Protein AF-A0A3L5TUH9-F1 (afdb_monomer_lite)

Sequence (137 aa):
LVVNIFSIPKYTKLEVLDGRSQPITFGSNFRLIEENTSVMDRFLGTEIKVIGYKITVKIERLTNDNIDTYTFKVKNDFGQSVHMISVLSAGTPEPPLNVTVVPVANGARVEWTTNFNGGFKQSFFVEYREQGDKKWE

InterPro domains:
  IPR003961 Fibronectin type III [cd00063] (93-137)
  IPR036116 Fibronectin type III superfamily [SSF49265] (76-136)

Secondary structure (DSSP, 8-state):
-EEEEEESS--SEEEEE-TTSPBPPBTTTEEEEEEEEEEEEEETTEEEEEEEEEEEEEESS--GGG-SEEEEEEE-SS-EEEEEEE-PPP-SPPPPEEEEEEEETTEEEEEEE----TTS----------TT-S---

Foldseek 3Di:
DKDKDKDPAEWPDKFKAWQVRHTDDDDDQKHKDKDWDWDFDADPNDTDTHITMIIMIGRNDDDPVQQTWMWIWTHDPVGIDIDIDGDHAQDAFDDWADWDWDDDPPGIDTDTHGGRQSPDDHDDDDWDDDPPDPDID

Radius of gyration: 22.59 Å; chains: 1; bounding box: 59×25×61 Å

Structure (mmCIF, N/CA/C/O backbone):
data_AF-A0A3L5TUH9-F1
#
_entry.id   AF-A0A3L5TUH9-F1
#
loop_
_atom_site.group_PDB
_atom_site.id
_atom_site.type_symbol
_atom_site.label_atom_id
_atom_site.label_alt_id
_atom_site.label_comp_id
_atom_site.label_asym_id
_atom_site.label_entity_id
_atom_site.label_seq_id
_atom_site.pdbx_PDB_ins_code
_atom_site.Cartn_x
_atom_site.Cartn_y
_atom_site.Cartn_z
_atom_site.occupancy
_atom_site.B_iso_or_equiv
_atom_site.auth_seq_id
_atom_site.auth_comp_id
_atom_site.auth_asym_id
_atom_site.auth_atom_id
_atom_site.pdbx_PDB_model_num
ATOM 1 N N . LEU A 1 1 ? 1.853 9.048 5.021 1.00 80.62 1 LEU A N 1
ATOM 2 C CA . LEU A 1 1 ? 1.127 7.891 4.439 1.00 80.62 1 LEU A CA 1
ATOM 3 C C . LEU A 1 1 ? -0.279 7.837 5.021 1.00 80.62 1 LEU A C 1
ATOM 5 O O . LEU A 1 1 ? -0.425 8.142 6.202 1.00 80.62 1 LEU A O 1
ATOM 9 N N . VAL A 1 2 ? -1.281 7.472 4.218 1.00 87.06 2 VAL A N 1
ATOM 10 C CA . VAL A 1 2 ? -2.677 7.313 4.653 1.00 87.06 2 VAL A CA 1
ATOM 11 C C . VAL A 1 2 ? -3.192 5.966 4.153 1.00 87.06 2 VAL A C 1
ATOM 13 O O . VAL A 1 2 ? -3.149 5.711 2.953 1.00 87.06 2 VAL A O 1
ATOM 16 N N . VAL A 1 3 ? -3.676 5.122 5.061 1.00 86.75 3 VAL A N 1
ATOM 17 C CA . VAL A 1 3 ? -4.319 3.842 4.742 1.00 86.75 3 VAL A CA 1
ATOM 18 C C . VAL A 1 3 ? -5.788 3.939 5.123 1.00 86.75 3 VAL A C 1
ATOM 20 O O . VAL A 1 3 ? -6.098 4.218 6.279 1.00 86.75 3 VAL A O 1
ATOM 23 N N . ASN A 1 4 ? -6.678 3.705 4.158 1.00 87.81 4 ASN A N 1
ATOM 24 C CA . ASN A 1 4 ? -8.123 3.696 4.370 1.00 87.81 4 ASN A CA 1
ATOM 25 C C . ASN A 1 4 ? -8.634 2.254 4.380 1.00 87.81 4 ASN A C 1
ATOM 27 O O . ASN A 1 4 ? -8.376 1.501 3.444 1.00 87.81 4 ASN A O 1
ATOM 31 N N . ILE A 1 5 ? -9.388 1.896 5.411 1.00 85.81 5 ILE A N 1
ATOM 32 C CA . ILE A 1 5 ? -10.018 0.588 5.582 1.00 85.81 5 ILE A CA 1
ATOM 33 C C . ILE A 1 5 ? -11.521 0.815 5.689 1.00 85.81 5 ILE A C 1
ATOM 35 O O . ILE A 1 5 ? -11.967 1.635 6.490 1.00 85.81 5 ILE A O 1
ATOM 39 N N . PHE A 1 6 ? -12.295 0.078 4.900 1.00 83.50 6 PHE A N 1
ATOM 40 C CA . PHE A 1 6 ? -13.753 0.149 4.895 1.00 83.50 6 PHE A CA 1
ATOM 41 C C . PHE A 1 6 ? -14.328 -1.100 5.561 1.00 83.50 6 PHE A C 1
ATOM 43 O O . PHE A 1 6 ? -13.876 -2.210 5.286 1.00 83.50 6 PHE A O 1
ATOM 50 N N . SER A 1 7 ? -15.306 -0.926 6.450 1.00 83.06 7 SER A N 1
ATOM 51 C CA . SER A 1 7 ? -15.916 -2.032 7.192 1.00 83.06 7 SER A CA 1
ATOM 52 C C . SER A 1 7 ? -17.434 -1.883 7.279 1.00 83.06 7 SER A C 1
ATOM 54 O O . SER A 1 7 ? -17.946 -0.806 7.603 1.00 83.06 7 SER A O 1
ATOM 56 N N . ILE A 1 8 ? -18.138 -2.973 6.965 1.00 83.12 8 ILE A N 1
ATOM 57 C CA . ILE A 1 8 ? -19.593 -3.126 7.065 1.00 83.12 8 ILE A CA 1
ATOM 58 C C . ILE A 1 8 ? -19.852 -4.523 7.662 1.00 83.12 8 ILE A C 1
ATOM 60 O O . ILE A 1 8 ? -19.478 -5.508 7.021 1.00 83.12 8 ILE A O 1
ATOM 64 N N . PRO A 1 9 ? -20.452 -4.658 8.865 1.00 85.12 9 PRO A N 1
ATOM 65 C CA . PRO A 1 9 ? -20.780 -3.622 9.867 1.00 85.12 9 PRO A CA 1
ATOM 66 C C . PRO A 1 9 ? -19.531 -2.944 10.467 1.00 85.12 9 PRO A C 1
ATOM 68 O O . PRO A 1 9 ? -18.416 -3.234 10.037 1.00 85.12 9 PRO A O 1
ATOM 71 N N . LYS A 1 10 ? -19.696 -2.057 11.471 1.00 86.38 10 LYS A N 1
ATOM 72 C CA . LYS A 1 10 ? -18.558 -1.432 12.173 1.00 86.38 10 LYS A CA 1
ATOM 73 C C . LYS A 1 10 ? -17.589 -2.505 12.661 1.00 86.38 10 LYS A C 1
ATOM 75 O O . LYS A 1 10 ? -17.993 -3.515 13.234 1.00 86.38 10 LYS A O 1
ATOM 80 N N . TYR A 1 11 ? -16.306 -2.259 12.451 1.00 89.88 11 TYR A N 1
ATOM 81 C CA . TYR A 1 11 ? -15.258 -3.091 13.012 1.00 89.88 11 TYR A CA 1
ATOM 82 C C . TYR A 1 11 ? -15.297 -3.065 14.553 1.00 89.88 11 TYR A C 1
ATOM 84 O O . TYR A 1 11 ? -15.643 -2.053 15.163 1.00 89.88 11 TYR A O 1
ATOM 92 N N . THR A 1 12 ? -14.924 -4.177 15.179 1.00 92.12 12 THR A N 1
ATOM 93 C CA . THR A 1 12 ? -14.868 -4.340 16.639 1.00 92.12 12 THR A CA 1
ATOM 94 C C . THR A 1 12 ? -13.441 -4.330 17.173 1.00 92.12 12 THR A C 1
ATOM 96 O O . THR A 1 12 ? -13.215 -3.949 18.319 1.00 92.12 12 THR A O 1
ATOM 99 N N . LYS A 1 13 ? -12.457 -4.713 16.350 1.00 93.50 13 LYS A N 1
ATOM 100 C CA . LYS A 1 13 ? -11.033 -4.626 16.694 1.00 93.50 13 LYS A CA 1
ATOM 101 C C . LYS A 1 13 ? -10.196 -4.291 15.463 1.00 93.50 13 LYS A C 1
ATOM 103 O O . LYS A 1 13 ? -10.354 -4.918 14.416 1.00 93.50 13 LYS A O 1
ATOM 108 N N . LEU A 1 14 ? -9.281 -3.337 1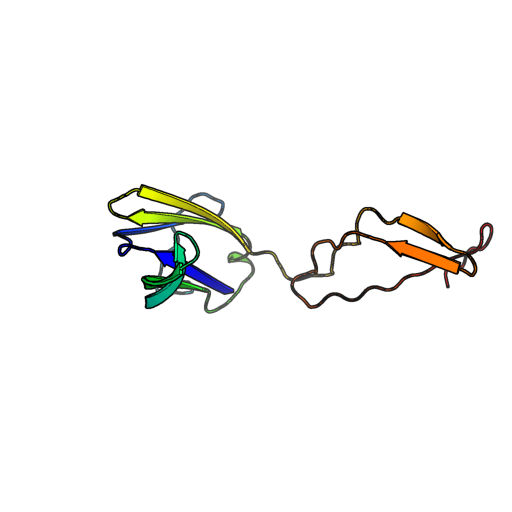5.621 1.00 93.94 14 LEU A N 1
ATOM 109 C CA . LEU A 1 14 ? -8.171 -3.091 14.705 1.00 93.94 14 LEU A CA 1
ATOM 110 C C . LEU A 1 14 ? -6.866 -3.389 15.444 1.00 93.94 14 LEU A C 1
ATOM 112 O O . LEU A 1 14 ? -6.604 -2.824 16.501 1.00 93.94 14 LEU A O 1
ATOM 116 N N . GLU A 1 15 ? -6.049 -4.268 14.877 1.00 95.19 15 GLU A N 1
ATOM 117 C CA . GLU A 1 15 ? -4.680 -4.525 15.315 1.00 95.19 15 GLU A CA 1
ATOM 118 C C . GLU A 1 15 ? -3.749 -4.234 14.142 1.00 95.19 15 GLU A C 1
ATOM 120 O O . GLU A 1 15 ? -3.940 -4.763 13.048 1.00 95.19 15 GLU A O 1
ATOM 125 N N . VAL A 1 16 ? -2.764 -3.366 14.362 1.00 95.69 16 VAL A N 1
ATOM 126 C CA . VAL A 1 16 ? -1.745 -3.045 13.363 1.00 95.69 16 VAL A CA 1
ATOM 127 C C . VAL A 1 16 ? -0.401 -3.463 13.931 1.00 95.69 16 VAL A C 1
ATOM 129 O O . VAL A 1 16 ? -0.028 -3.034 15.023 1.00 95.69 16 VAL A O 1
ATOM 132 N N . LEU A 1 17 ? 0.283 -4.338 13.204 1.00 96.50 17 LEU A N 1
ATOM 133 C CA . LEU A 1 17 ? 1.581 -4.882 13.576 1.00 96.50 17 LEU A CA 1
ATOM 134 C C . LEU A 1 17 ? 2.651 -4.360 12.619 1.00 96.50 17 LEU A C 1
ATOM 136 O O . LEU A 1 17 ? 2.376 -4.211 11.427 1.00 96.50 17 LEU A O 1
ATOM 140 N N . ASP A 1 18 ? 3.846 -4.106 13.133 1.00 95.19 18 ASP A N 1
ATOM 141 C CA . ASP A 1 18 ? 5.038 -3.849 12.324 1.00 95.19 18 ASP A CA 1
ATOM 142 C C . ASP A 1 18 ? 5.576 -5.145 11.675 1.00 95.19 18 ASP A C 1
ATOM 144 O O . ASP A 1 18 ? 5.032 -6.240 11.878 1.00 95.19 18 ASP A O 1
ATOM 148 N N . GLY A 1 19 ? 6.658 -5.050 10.899 1.00 94.00 19 GLY A N 1
ATOM 149 C CA . GLY A 1 19 ? 7.266 -6.199 10.220 1.00 94.00 19 GLY A CA 1
ATOM 150 C C . GLY A 1 19 ? 7.889 -7.218 11.176 1.00 94.00 19 GLY A C 1
ATOM 151 O O . GLY A 1 19 ? 8.185 -8.345 10.782 1.00 94.00 19 GLY A O 1
ATOM 152 N N . ARG A 1 20 ? 8.042 -6.862 12.457 1.00 94.94 20 ARG A N 1
ATOM 153 C CA . ARG A 1 20 ? 8.479 -7.748 13.547 1.00 94.94 20 ARG A CA 1
ATOM 154 C C . ARG A 1 20 ? 7.296 -8.341 14.312 1.00 94.94 20 ARG A C 1
ATOM 156 O O . ARG A 1 20 ? 7.491 -8.962 15.356 1.00 94.94 20 ARG A O 1
ATOM 163 N N . SER A 1 21 ? 6.079 -8.182 13.788 1.00 94.94 21 SER A N 1
ATOM 164 C CA . SER A 1 21 ? 4.827 -8.614 14.413 1.00 94.94 21 SER A CA 1
ATOM 165 C C . SER A 1 21 ? 4.550 -7.962 15.775 1.00 94.94 21 SER A C 1
ATOM 167 O O . SER A 1 21 ? 3.798 -8.520 16.575 1.00 94.94 21 SER A O 1
ATOM 169 N N . GLN A 1 22 ? 5.126 -6.789 16.052 1.00 95.31 22 GLN A N 1
ATOM 170 C CA . GLN A 1 22 ? 4.864 -6.029 17.273 1.00 95.31 22 GLN A CA 1
ATOM 171 C C . GLN A 1 22 ? 3.726 -5.024 17.053 1.00 95.31 22 GLN A C 1
ATOM 173 O O . GLN A 1 22 ? 3.686 -4.371 16.008 1.00 95.31 22 GLN A O 1
ATOM 178 N N . PRO A 1 23 ? 2.790 -4.866 18.008 1.00 95.19 23 PRO A N 1
ATOM 179 C CA . PRO A 1 23 ? 1.734 -3.864 17.903 1.00 95.19 23 PRO A CA 1
ATOM 180 C C . PRO A 1 23 ? 2.289 -2.441 17.836 1.00 95.19 23 PRO A C 1
ATOM 182 O O . PRO A 1 23 ? 3.118 -2.057 18.661 1.00 95.19 23 PRO A O 1
ATOM 185 N N . ILE A 1 24 ? 1.782 -1.632 16.904 1.00 93.38 24 ILE A N 1
ATOM 186 C CA . ILE A 1 24 ? 2.083 -0.197 16.893 1.00 93.38 24 ILE A CA 1
ATOM 187 C C . ILE A 1 24 ? 1.272 0.539 17.965 1.00 93.38 24 ILE A C 1
ATOM 189 O O . ILE A 1 24 ? 0.123 0.199 18.259 1.00 93.38 24 ILE A O 1
ATOM 193 N N . THR A 1 25 ? 1.847 1.614 18.497 1.00 91.00 25 THR A N 1
ATOM 194 C CA . THR A 1 25 ? 1.164 2.505 19.440 1.00 91.00 25 THR A CA 1
ATOM 195 C C . THR A 1 25 ? 0.554 3.691 18.700 1.00 91.00 25 THR A C 1
ATOM 197 O O . THR A 1 25 ? 1.262 4.476 18.066 1.00 91.00 25 THR A O 1
ATOM 200 N N . PHE A 1 26 ? -0.764 3.857 18.815 1.00 90.31 26 PHE A N 1
ATOM 201 C CA . PHE A 1 26 ? -1.465 5.044 18.324 1.00 90.31 26 PHE A CA 1
ATOM 202 C C . PHE A 1 26 ? -1.336 6.208 19.318 1.00 90.31 26 PHE A C 1
ATOM 204 O O . PHE A 1 26 ? -1.375 6.002 20.528 1.00 90.31 26 PHE A O 1
ATOM 211 N N . GLY A 1 27 ? -1.213 7.436 18.811 1.00 82.19 27 GLY A N 1
ATOM 212 C CA . GLY A 1 27 ? -1.211 8.670 19.610 1.00 82.19 27 GLY A CA 1
ATOM 213 C C . GLY A 1 27 ? 0.057 9.518 19.497 1.00 82.19 27 GLY A C 1
ATOM 214 O O . GLY A 1 27 ? 0.003 10.710 19.776 1.00 82.19 27 GLY A O 1
ATOM 215 N N . SER A 1 28 ? 1.176 8.945 19.047 1.00 81.88 28 SER A N 1
ATOM 216 C CA . SER A 1 28 ? 2.400 9.697 18.746 1.00 81.88 28 SER A CA 1
ATOM 217 C C . SER A 1 28 ? 2.466 10.043 17.254 1.00 81.88 28 SER A C 1
ATOM 219 O O . SER A 1 28 ? 1.883 11.026 16.809 1.00 81.88 28 SER A O 1
ATOM 221 N N . ASN A 1 29 ? 3.145 9.215 16.463 1.00 91.31 29 ASN A N 1
ATOM 222 C CA . ASN A 1 29 ? 3.292 9.393 15.022 1.00 91.31 29 ASN A CA 1
ATOM 223 C C . ASN A 1 29 ? 2.151 8.741 14.226 1.00 91.31 29 ASN A C 1
ATOM 225 O O . ASN A 1 29 ? 1.786 9.206 13.146 1.00 91.31 29 ASN A O 1
ATOM 229 N N . PHE A 1 30 ? 1.584 7.661 14.767 1.00 93.50 30 PHE A N 1
ATOM 230 C CA . PHE A 1 30 ? 0.444 6.970 14.182 1.00 93.50 30 PHE A CA 1
ATOM 231 C C . PHE A 1 30 ? -0.853 7.545 14.736 1.00 93.50 30 PHE A C 1
ATOM 233 O O . PHE A 1 30 ? -1.098 7.521 15.945 1.00 93.50 30 PHE A O 1
ATOM 240 N N . ARG A 1 31 ? -1.709 8.025 13.840 1.00 94.94 31 ARG A N 1
ATOM 241 C CA . ARG A 1 31 ? -3.034 8.540 14.164 1.00 94.94 31 ARG A CA 1
ATOM 242 C C . ARG A 1 31 ? -4.105 7.644 13.563 1.00 94.94 31 ARG A C 1
ATOM 244 O O . ARG A 1 31 ? -4.039 7.293 12.387 1.00 94.94 31 ARG A O 1
ATOM 251 N N . LEU A 1 32 ? -5.098 7.317 14.380 1.00 93.69 32 LEU A N 1
ATOM 252 C CA . LEU A 1 32 ? -6.306 6.618 13.970 1.00 93.69 32 LEU A CA 1
ATOM 253 C C . LEU A 1 32 ? -7.445 7.632 13.845 1.00 93.69 32 LEU A C 1
ATOM 255 O O . LEU A 1 32 ? -7.647 8.447 14.745 1.00 93.69 32 LEU A O 1
ATOM 259 N N . ILE A 1 33 ? -8.167 7.599 12.731 1.00 93.12 33 ILE A N 1
ATOM 260 C CA . ILE A 1 33 ? -9.346 8.435 12.498 1.00 93.12 33 ILE A CA 1
ATOM 261 C C . ILE A 1 33 ? -10.483 7.517 12.065 1.00 93.12 33 ILE A C 1
ATOM 263 O O . ILE A 1 33 ? -10.322 6.736 11.130 1.00 93.12 33 ILE A O 1
ATOM 267 N N . GLU A 1 34 ? -11.624 7.621 12.734 1.00 92.75 34 GLU A N 1
ATOM 268 C CA . GLU A 1 34 ? -12.838 6.889 12.389 1.00 92.75 34 GLU A CA 1
ATOM 269 C C . GLU A 1 34 ? -13.908 7.850 11.898 1.00 92.75 34 GLU A C 1
ATOM 271 O O . GLU A 1 34 ? -14.175 8.872 12.531 1.00 92.75 34 GLU A O 1
ATOM 276 N N . GLU A 1 35 ? -14.560 7.492 10.801 1.00 93.12 35 GLU A N 1
ATOM 277 C CA . GLU A 1 35 ? -15.677 8.254 10.263 1.00 93.12 35 GLU A CA 1
ATOM 278 C C . GLU A 1 35 ? -16.743 7.323 9.683 1.00 93.12 35 GLU A C 1
ATOM 280 O O . GLU A 1 35 ? -16.454 6.229 9.186 1.00 93.12 35 GLU A O 1
ATOM 285 N N . ASN A 1 36 ? -17.999 7.763 9.738 1.00 92.75 36 ASN A N 1
ATOM 286 C CA . ASN A 1 36 ? -19.052 7.111 8.974 1.00 92.75 36 ASN A CA 1
ATOM 287 C C . ASN A 1 36 ? -18.786 7.360 7.490 1.00 92.75 36 ASN A C 1
ATOM 289 O O . ASN A 1 36 ? -18.390 8.452 7.083 1.00 92.75 36 ASN A O 1
ATOM 293 N N . THR A 1 37 ? -19.029 6.353 6.669 1.00 91.44 37 THR A N 1
ATOM 294 C CA . THR A 1 37 ? -18.857 6.456 5.226 1.00 91.44 37 THR A CA 1
ATOM 295 C C . THR A 1 37 ? -19.994 5.746 4.515 1.00 91.44 37 THR A C 1
ATOM 297 O O . THR A 1 37 ? -20.830 5.081 5.126 1.00 91.44 37 THR A O 1
ATOM 300 N N . SER A 1 38 ? -20.030 5.885 3.200 1.00 88.50 38 SER A N 1
ATOM 301 C CA . SER A 1 38 ? -20.901 5.084 2.361 1.00 88.50 38 SER A CA 1
ATOM 302 C C . SER A 1 38 ? -20.123 4.597 1.160 1.00 88.50 38 SER A C 1
ATOM 304 O O . SER A 1 38 ? -19.496 5.409 0.477 1.00 88.50 38 SER A O 1
ATOM 306 N N . VAL A 1 39 ? -20.192 3.301 0.899 1.00 83.69 39 VAL A N 1
ATOM 307 C CA . VAL A 1 39 ? -19.568 2.674 -0.262 1.00 83.69 39 VAL A CA 1
ATOM 308 C C . VAL A 1 39 ? -20.675 2.348 -1.257 1.00 83.69 39 VAL A C 1
ATOM 310 O O . VAL A 1 39 ? -21.724 1.831 -0.870 1.00 83.69 39 VAL A O 1
ATOM 313 N N . MET A 1 40 ? -20.467 2.705 -2.523 1.00 86.81 40 MET A N 1
ATOM 314 C CA . MET A 1 40 ? -21.327 2.218 -3.599 1.00 86.81 40 MET A CA 1
ATOM 315 C C . MET A 1 40 ? -20.904 0.795 -3.932 1.00 86.81 40 MET A C 1
ATOM 317 O O . MET A 1 40 ? -19.728 0.550 -4.195 1.00 86.81 40 MET A O 1
ATOM 321 N N . ASP A 1 41 ? -21.861 -0.118 -3.916 1.00 83.44 41 ASP A N 1
ATOM 322 C CA . ASP A 1 41 ? -21.670 -1.509 -4.298 1.00 83.44 41 ASP A CA 1
ATOM 323 C C . ASP A 1 41 ? -22.674 -1.879 -5.393 1.00 83.44 41 ASP A C 1
ATOM 325 O O . ASP A 1 41 ? -23.671 -1.184 -5.606 1.00 83.44 41 ASP A O 1
ATOM 329 N N . ARG A 1 42 ? -22.416 -2.965 -6.114 1.00 90.06 42 ARG A N 1
ATOM 330 C CA . ARG A 1 42 ? -23.309 -3.476 -7.148 1.00 90.06 42 ARG A CA 1
ATOM 331 C C . ARG A 1 42 ? -23.794 -4.860 -6.756 1.00 90.06 42 ARG A C 1
ATOM 333 O O . ARG A 1 42 ? -23.054 -5.835 -6.840 1.00 90.06 42 ARG A O 1
ATOM 340 N N . PHE A 1 43 ? -25.077 -4.959 -6.432 1.00 84.19 43 PHE A N 1
ATOM 341 C CA . PHE A 1 43 ? -25.726 -6.227 -6.134 1.00 84.19 43 PHE A CA 1
ATOM 342 C C . PHE A 1 43 ? -26.746 -6.555 -7.222 1.00 84.19 43 PHE A C 1
ATOM 344 O O . PHE A 1 43 ? -27.656 -5.772 -7.488 1.00 84.19 43 PHE A O 1
ATOM 351 N N . LEU A 1 44 ? -26.568 -7.700 -7.889 1.00 89.00 44 LEU A N 1
ATOM 352 C CA . LEU A 1 44 ? -27.437 -8.160 -8.984 1.00 89.00 44 LEU A CA 1
ATOM 353 C C . LEU A 1 44 ? -27.678 -7.090 -10.071 1.00 89.00 44 LEU A C 1
ATOM 355 O O . LEU A 1 44 ? -28.785 -6.920 -10.571 1.00 89.00 44 LEU A O 1
ATOM 359 N N . GLY A 1 45 ? -26.632 -6.335 -10.419 1.00 90.69 45 GLY A N 1
ATOM 360 C CA . GLY A 1 45 ? -26.697 -5.291 -11.449 1.00 90.69 45 GLY A CA 1
ATOM 361 C C . GLY A 1 45 ? -27.327 -3.970 -10.997 1.00 90.69 45 GLY A C 1
ATOM 362 O O . GLY A 1 45 ? -27.316 -3.015 -11.765 1.00 90.69 45 GLY A O 1
ATOM 363 N N . THR A 1 46 ? -27.811 -3.886 -9.757 1.00 92.69 46 THR A N 1
ATOM 364 C CA . THR A 1 46 ? -28.315 -2.645 -9.162 1.00 92.69 46 THR A CA 1
ATOM 365 C C . THR A 1 46 ? -27.232 -2.012 -8.300 1.00 92.69 46 THR A C 1
ATOM 367 O O . THR A 1 46 ? -26.592 -2.691 -7.496 1.00 92.69 46 THR A O 1
ATOM 370 N N . GLU A 1 47 ? -27.023 -0.709 -8.462 1.00 94.06 47 GLU A N 1
ATOM 371 C CA . GLU A 1 47 ? -26.128 0.052 -7.593 1.00 94.06 47 GLU A CA 1
ATOM 372 C C . GLU A 1 47 ? -26.832 0.354 -6.273 1.00 94.06 47 GLU A C 1
ATOM 374 O O . GLU A 1 47 ? -27.913 0.944 -6.237 1.00 94.06 47 GLU A O 1
ATOM 379 N N . ILE A 1 48 ? -26.216 -0.079 -5.180 1.00 91.12 48 ILE A N 1
ATOM 380 C CA . ILE A 1 48 ? -26.701 0.123 -3.824 1.00 91.12 48 ILE A CA 1
ATOM 381 C C . ILE A 1 48 ? -25.685 0.949 -3.046 1.00 91.12 48 ILE A C 1
ATOM 383 O O . ILE A 1 48 ? -24.476 0.730 -3.110 1.00 91.12 48 ILE A O 1
ATOM 387 N N . LYS A 1 49 ? -26.185 1.916 -2.280 1.00 89.75 49 LYS A N 1
ATOM 388 C CA . LYS A 1 49 ? -25.365 2.701 -1.362 1.00 89.75 49 LYS A CA 1
ATOM 389 C C . LYS A 1 49 ? -25.391 2.036 0.004 1.00 89.75 49 LYS A C 1
ATOM 391 O O . LYS A 1 49 ? -26.414 2.073 0.685 1.00 89.75 49 LYS A O 1
ATOM 396 N N . VAL A 1 50 ? -24.268 1.464 0.420 1.00 88.12 50 VAL A N 1
ATOM 397 C CA . VAL A 1 50 ? -24.154 0.800 1.719 1.00 88.12 50 VAL A CA 1
ATOM 398 C C . VAL A 1 50 ? -23.487 1.742 2.710 1.00 88.12 50 VAL A C 1
ATOM 400 O O . VAL A 1 50 ? -22.399 2.259 2.456 1.00 88.12 50 VAL A O 1
ATOM 403 N N . ILE A 1 51 ? -24.147 1.991 3.841 1.00 88.56 51 ILE A N 1
ATOM 404 C CA . ILE A 1 51 ? -23.563 2.758 4.945 1.00 88.56 51 ILE A CA 1
ATOM 405 C C . ILE A 1 51 ? -22.562 1.857 5.664 1.00 88.56 51 ILE A C 1
ATOM 407 O O . ILE A 1 51 ? -22.869 0.717 6.005 1.00 88.56 51 ILE A O 1
ATOM 411 N N . GLY A 1 52 ? -21.369 2.380 5.904 1.00 89.06 52 GLY A N 1
ATOM 412 C CA . GLY A 1 52 ? -20.303 1.668 6.585 1.00 89.06 52 GLY A CA 1
ATOM 413 C C . GLY A 1 52 ? -19.432 2.609 7.392 1.00 89.06 52 GLY A C 1
ATOM 414 O O . GLY A 1 52 ? -19.785 3.758 7.666 1.00 89.06 52 GLY A O 1
ATOM 415 N N . TYR A 1 53 ? -18.255 2.114 7.741 1.00 90.12 53 TYR A N 1
ATOM 416 C CA . TYR A 1 53 ? -17.276 2.850 8.521 1.00 90.12 53 TYR A CA 1
ATOM 417 C C . TYR A 1 53 ? -15.958 2.876 7.775 1.00 90.12 53 TYR A C 1
ATOM 419 O O . TYR A 1 53 ? -15.520 1.858 7.236 1.00 90.12 53 TYR A O 1
ATOM 427 N N . LYS A 1 54 ? -15.333 4.047 7.753 1.00 91.19 54 LYS A N 1
ATOM 428 C CA . LYS A 1 54 ? -13.985 4.230 7.247 1.00 91.19 54 LYS A CA 1
ATOM 429 C C . LYS A 1 54 ? -13.054 4.452 8.423 1.00 91.19 54 LYS A C 1
ATOM 431 O O . LYS A 1 54 ? -13.282 5.309 9.274 1.00 91.19 54 LYS A O 1
ATOM 436 N N . ILE A 1 55 ? -11.992 3.669 8.438 1.00 92.19 55 ILE A N 1
ATOM 437 C CA . ILE A 1 55 ? -10.898 3.784 9.382 1.00 92.19 55 ILE A CA 1
ATOM 438 C C . ILE A 1 55 ? -9.700 4.272 8.593 1.00 92.19 55 ILE A C 1
ATOM 440 O O . ILE A 1 55 ? -9.311 3.664 7.597 1.00 92.19 55 ILE A O 1
ATOM 444 N N . THR A 1 56 ? -9.120 5.373 9.035 1.00 93.50 56 THR A N 1
ATOM 445 C CA . THR A 1 56 ? -7.938 5.952 8.421 1.00 93.50 56 THR A CA 1
ATOM 446 C C . THR A 1 56 ? -6.777 5.840 9.395 1.00 93.50 56 THR A C 1
ATOM 448 O O . THR A 1 56 ? -6.807 6.439 10.470 1.00 93.50 56 THR A O 1
ATOM 451 N N . VAL A 1 57 ? -5.745 5.088 9.014 1.00 94.50 57 VAL A N 1
ATOM 452 C CA . VAL A 1 57 ? -4.464 5.066 9.727 1.00 94.50 57 VAL A CA 1
ATOM 453 C C . VAL A 1 57 ? -3.505 6.001 9.009 1.00 94.50 57 VAL A C 1
ATOM 455 O O . VAL A 1 57 ? -3.190 5.816 7.831 1.00 94.50 57 VAL A O 1
ATOM 458 N N . LYS A 1 58 ? -3.059 7.034 9.720 1.00 94.62 58 LYS A N 1
ATOM 459 C CA . LYS A 1 58 ? -2.160 8.062 9.203 1.00 94.62 58 LYS A CA 1
ATOM 460 C C . LYS A 1 58 ? -0.833 8.021 9.944 1.00 94.62 58 LYS A C 1
ATOM 462 O O . LYS A 1 58 ? -0.805 8.009 11.170 1.00 94.62 58 LYS A O 1
ATOM 467 N N . ILE A 1 59 ? 0.254 8.062 9.183 1.00 93.56 59 ILE A N 1
ATOM 468 C CA . ILE A 1 59 ? 1.591 8.366 9.701 1.00 93.56 59 ILE A CA 1
ATOM 469 C C . ILE A 1 59 ? 1.794 9.871 9.517 1.00 93.56 59 ILE A C 1
ATOM 471 O O . ILE A 1 59 ? 1.836 10.336 8.372 1.00 93.56 59 ILE A O 1
ATOM 475 N N . GLU A 1 60 ? 1.845 10.622 10.618 1.00 91.81 60 GLU A N 1
ATOM 4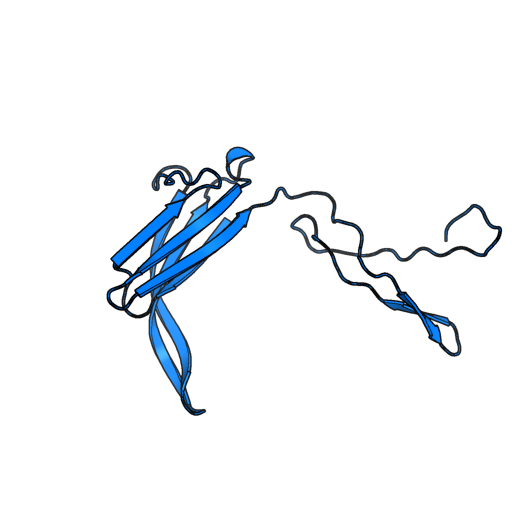76 C CA . GLU A 1 60 ? 1.922 12.091 10.610 1.00 91.81 60 GLU A CA 1
ATOM 477 C C . GLU A 1 60 ? 3.290 12.589 10.122 1.00 91.81 60 GLU A C 1
ATOM 479 O O . GLU A 1 60 ? 3.362 13.535 9.338 1.00 91.81 60 GLU A O 1
ATOM 484 N N . ARG A 1 61 ? 4.378 11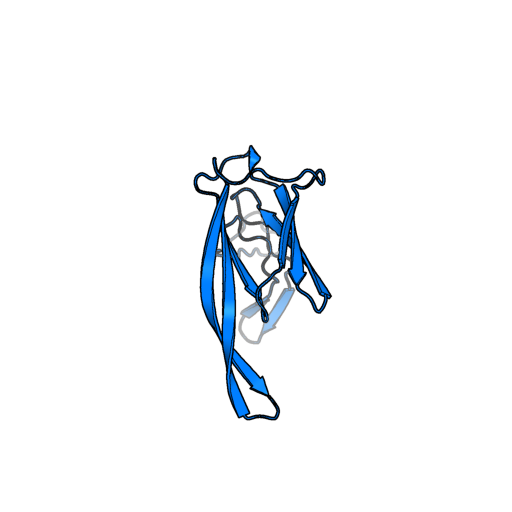.927 10.529 1.00 90.62 61 ARG A N 1
ATOM 485 C CA . ARG A 1 61 ? 5.755 12.232 10.121 1.00 90.62 61 ARG A CA 1
ATOM 486 C C . ARG A 1 61 ? 6.423 10.958 9.628 1.00 90.62 61 ARG A C 1
ATOM 488 O O . ARG A 1 61 ? 6.681 10.053 10.410 1.00 90.62 61 ARG A O 1
ATOM 495 N N . LEU A 1 62 ? 6.697 10.888 8.330 1.00 88.31 62 LEU A N 1
ATOM 496 C CA . LEU A 1 62 ? 7.373 9.734 7.744 1.00 88.31 62 LEU A CA 1
ATOM 497 C C . LEU A 1 62 ? 8.881 9.814 8.024 1.00 88.31 62 LEU A C 1
ATOM 499 O O . LEU A 1 62 ? 9.525 10.782 7.619 1.00 88.31 62 LEU A O 1
ATOM 503 N N . THR A 1 63 ? 9.431 8.810 8.705 1.00 89.88 63 THR A N 1
ATOM 504 C CA . THR A 1 63 ? 10.876 8.642 8.942 1.00 89.88 63 THR A CA 1
ATOM 505 C C . THR A 1 63 ? 11.350 7.272 8.451 1.00 89.88 63 THR A C 1
ATOM 507 O O . THR A 1 63 ? 10.536 6.420 8.094 1.00 89.88 63 THR A O 1
ATOM 510 N N . ASN A 1 64 ? 12.667 7.039 8.452 1.00 88.62 64 ASN A N 1
ATOM 511 C CA . ASN A 1 64 ? 13.234 5.739 8.075 1.00 88.62 64 ASN A CA 1
ATOM 512 C C . ASN A 1 64 ? 12.753 4.595 8.981 1.00 88.62 64 ASN A C 1
ATOM 514 O O . ASN A 1 64 ? 12.591 3.479 8.503 1.00 88.62 64 ASN A O 1
ATOM 518 N N . ASP A 1 65 ? 12.432 4.878 10.246 1.00 89.44 65 ASP A N 1
ATOM 519 C CA . ASP A 1 65 ? 11.864 3.892 11.179 1.00 89.44 65 ASP A CA 1
ATOM 520 C C . ASP A 1 65 ? 10.441 3.455 10.792 1.00 89.44 65 ASP A C 1
ATOM 522 O O . ASP A 1 65 ? 9.881 2.536 11.384 1.00 89.44 65 ASP A O 1
ATOM 526 N N . ASN A 1 66 ? 9.811 4.142 9.833 1.00 91.81 66 ASN A N 1
ATOM 527 C CA . ASN A 1 66 ? 8.496 3.781 9.309 1.00 91.81 66 ASN A CA 1
ATOM 528 C C . ASN A 1 66 ? 8.568 3.007 7.988 1.00 91.81 66 ASN A C 1
ATOM 530 O O . ASN A 1 66 ? 7.523 2.693 7.421 1.00 91.81 66 ASN A O 1
ATOM 534 N N . ILE A 1 67 ? 9.773 2.739 7.476 1.00 92.25 67 ILE A N 1
ATOM 535 C CA . ILE A 1 67 ? 9.979 1.878 6.312 1.00 92.25 67 ILE A CA 1
ATOM 536 C C . ILE A 1 67 ? 9.865 0.439 6.799 1.00 92.25 67 ILE A C 1
ATOM 538 O O . ILE A 1 67 ? 10.807 -0.120 7.358 1.00 92.25 67 ILE A O 1
ATOM 542 N N . ASP A 1 68 ? 8.681 -0.133 6.629 1.00 94.50 68 ASP A N 1
ATOM 543 C CA . ASP A 1 68 ? 8.372 -1.475 7.099 1.00 94.50 68 ASP A CA 1
ATOM 544 C C . ASP A 1 68 ? 7.162 -2.062 6.357 1.00 94.50 68 ASP A C 1
ATOM 546 O O . ASP A 1 68 ? 6.446 -1.362 5.636 1.00 94.50 6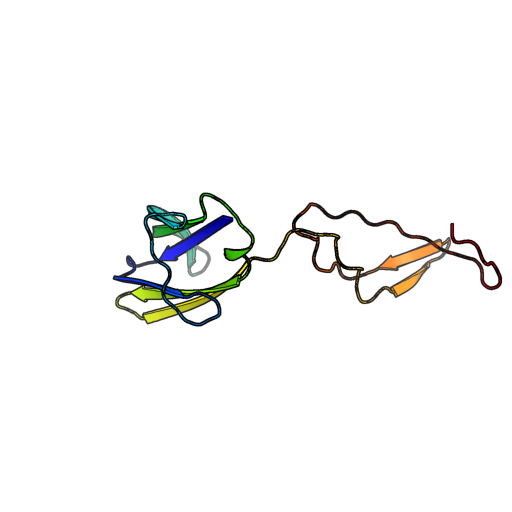8 ASP A O 1
ATOM 550 N N . THR A 1 69 ? 6.909 -3.356 6.545 1.00 95.56 69 THR A N 1
ATOM 551 C CA . THR A 1 69 ? 5.669 -4.012 6.127 1.00 95.56 69 THR A CA 1
ATOM 552 C C . THR A 1 69 ? 4.715 -4.131 7.303 1.00 95.56 69 THR A C 1
ATOM 554 O O . THR A 1 69 ? 4.930 -4.910 8.226 1.00 95.56 69 THR A O 1
ATOM 557 N N . TYR A 1 70 ? 3.621 -3.380 7.242 1.00 96.06 70 TYR A N 1
ATOM 558 C CA . TYR A 1 70 ? 2.602 -3.360 8.280 1.00 96.06 70 TYR A CA 1
ATOM 559 C C . TYR A 1 70 ? 1.505 -4.376 7.996 1.00 96.06 70 TYR A C 1
ATOM 561 O O . TYR A 1 70 ? 0.962 -4.423 6.891 1.00 96.06 70 TYR A O 1
ATOM 569 N N . THR A 1 71 ? 1.127 -5.140 9.018 1.00 97.19 71 THR A N 1
ATOM 570 C CA . THR A 1 71 ? -0.006 -6.067 8.959 1.00 97.19 71 THR A CA 1
ATOM 571 C C . THR A 1 71 ? -1.207 -5.468 9.678 1.00 97.19 71 THR A C 1
ATOM 573 O O . THR A 1 71 ? -1.193 -5.294 10.894 1.00 97.19 71 THR A O 1
ATOM 576 N N . PHE A 1 72 ? -2.270 -5.196 8.929 1.00 96.06 72 PHE A N 1
ATOM 577 C CA . PHE A 1 72 ? -3.554 -4.716 9.422 1.00 96.06 72 PHE A CA 1
ATOM 578 C C . PHE A 1 72 ? -4.499 -5.898 9.593 1.00 96.06 72 PHE A C 1
ATOM 580 O O . PHE A 1 72 ? -4.894 -6.525 8.612 1.00 96.06 72 PHE A O 1
ATOM 587 N N . LYS A 1 73 ? -4.896 -6.185 10.831 1.00 95.75 73 LYS A N 1
ATOM 588 C CA . LYS A 1 73 ? -5.940 -7.161 11.146 1.00 95.75 73 LYS A CA 1
ATOM 589 C C . LYS A 1 73 ? -7.187 -6.423 11.603 1.00 95.75 73 LYS A C 1
ATOM 591 O O . LYS A 1 73 ? -7.178 -5.735 12.624 1.00 95.75 73 LYS A O 1
ATOM 596 N N . VAL A 1 74 ? -8.262 -6.581 10.845 1.00 94.50 74 VAL A N 1
ATOM 597 C CA . VAL A 1 74 ? -9.537 -5.894 11.063 1.00 94.50 74 VAL A CA 1
ATOM 598 C C . VAL A 1 74 ? -10.586 -6.952 11.335 1.00 94.50 74 VAL A C 1
ATOM 600 O O . VAL A 1 74 ? -10.802 -7.823 10.498 1.00 94.50 74 VAL A O 1
ATOM 603 N N . LYS A 1 75 ? -11.232 -6.893 12.496 1.00 94.44 75 LYS A N 1
ATOM 604 C CA . LYS A 1 75 ? -12.263 -7.850 12.900 1.00 94.44 75 LYS A CA 1
ATOM 605 C C . LYS A 1 75 ? -13.600 -7.147 13.094 1.00 94.44 75 LYS A C 1
ATOM 607 O O . LYS A 1 75 ? -13.631 -6.029 13.603 1.00 94.44 75 LYS A O 1
ATOM 612 N N . ASN A 1 76 ? -14.684 -7.815 12.719 1.00 91.19 76 ASN A N 1
ATOM 613 C CA . ASN A 1 76 ? -16.054 -7.500 13.114 1.00 91.19 76 ASN A CA 1
ATOM 614 C C . ASN A 1 76 ? -16.752 -8.780 13.619 1.00 91.19 76 ASN A C 1
ATOM 616 O O . ASN A 1 76 ? -16.101 -9.808 13.825 1.00 91.19 76 ASN A O 1
ATOM 620 N N . ASP A 1 77 ? -18.065 -8.722 13.827 1.00 89.50 77 ASP A N 1
ATOM 621 C CA . ASP A 1 77 ? -18.841 -9.853 14.356 1.00 89.50 77 ASP A CA 1
ATOM 622 C C . ASP A 1 77 ? -18.972 -11.031 13.378 1.00 89.50 77 ASP A C 1
ATOM 624 O O . ASP A 1 77 ? -19.276 -12.148 13.791 1.00 89.50 77 ASP A O 1
ATOM 628 N N . PHE A 1 78 ? -18.703 -10.808 12.091 1.00 90.00 78 PHE A N 1
ATOM 629 C CA . PHE A 1 78 ? -18.827 -11.817 11.039 1.00 90.00 78 PHE A CA 1
ATOM 630 C C . PHE A 1 78 ? -17.489 -12.444 10.644 1.00 90.00 78 PHE A C 1
ATOM 632 O O . PHE A 1 78 ? -17.467 -13.535 10.077 1.00 90.00 78 PHE A O 1
ATOM 639 N N . GLY A 1 79 ? -16.363 -11.788 10.933 1.00 91.06 79 GLY A N 1
ATOM 640 C CA . GLY A 1 79 ? -15.058 -12.326 10.575 1.00 91.06 79 GLY A CA 1
ATOM 641 C C . GLY A 1 79 ? -13.895 -11.366 10.770 1.00 91.06 79 GLY A C 1
ATOM 642 O O . GLY A 1 79 ? -14.007 -10.308 11.390 1.00 91.06 79 GLY A O 1
ATOM 643 N N . GLN A 1 80 ? -12.747 -11.773 10.233 1.00 94.06 80 GLN A N 1
ATOM 644 C CA . GLN A 1 80 ? -11.502 -11.018 10.271 1.00 94.06 80 GLN A CA 1
ATOM 645 C C . GLN A 1 80 ? -10.888 -10.947 8.873 1.00 94.06 80 GLN A C 1
ATOM 647 O O . GLN A 1 80 ? -10.760 -11.968 8.203 1.00 94.06 80 GLN A O 1
ATOM 652 N N . SER A 1 81 ? -10.452 -9.754 8.480 1.00 92.06 81 SER A N 1
ATOM 653 C CA . SER A 1 81 ? -9.602 -9.536 7.313 1.00 92.06 81 SER A CA 1
ATOM 654 C C . SER A 1 81 ? -8.175 -9.213 7.742 1.00 92.06 81 SER A C 1
ATOM 656 O O . SER A 1 81 ? -7.958 -8.581 8.781 1.00 92.06 81 SER A O 1
ATOM 658 N N . VAL A 1 82 ? -7.201 -9.643 6.940 1.00 94.44 82 VAL A N 1
ATOM 659 C CA . VAL A 1 82 ? -5.777 -9.361 7.142 1.00 94.44 82 VAL A CA 1
ATOM 660 C C . VAL A 1 82 ? -5.209 -8.766 5.860 1.00 94.44 82 VAL A C 1
ATOM 662 O O . VAL A 1 82 ? -5.327 -9.362 4.793 1.00 94.44 82 VAL A O 1
ATOM 665 N N . HIS A 1 83 ? -4.578 -7.601 5.970 1.00 93.38 83 HIS A N 1
ATOM 666 C CA . HIS A 1 83 ? -3.949 -6.904 4.852 1.00 93.38 83 HIS A CA 1
ATOM 667 C C . HIS A 1 83 ? -2.513 -6.534 5.206 1.00 93.38 83 HIS A C 1
ATOM 669 O O . HIS A 1 83 ? -2.257 -6.041 6.300 1.00 93.38 83 HIS A O 1
ATOM 675 N N . MET A 1 84 ? -1.585 -6.743 4.275 1.00 94.25 84 MET A N 1
ATOM 676 C CA . MET A 1 84 ? -0.191 -6.326 4.421 1.00 94.25 84 MET A CA 1
ATOM 677 C C . MET A 1 84 ? 0.085 -5.137 3.507 1.00 94.25 84 MET A C 1
ATOM 679 O O . MET A 1 84 ? -0.286 -5.163 2.334 1.00 94.25 84 MET A O 1
ATOM 683 N N . ILE A 1 85 ? 0.713 -4.094 4.045 1.00 92.19 85 ILE A N 1
ATOM 684 C CA . ILE A 1 85 ? 1.076 -2.885 3.303 1.00 92.19 85 ILE A CA 1
ATOM 685 C C . ILE A 1 85 ? 2.539 -2.569 3.583 1.00 92.19 85 ILE A C 1
ATOM 687 O O . ILE A 1 85 ? 2.908 -2.300 4.725 1.00 92.19 85 ILE A O 1
ATOM 691 N N . SER A 1 86 ? 3.353 -2.561 2.532 1.00 91.62 86 SER A N 1
ATOM 692 C CA . SER A 1 86 ? 4.766 -2.198 2.612 1.00 91.62 86 SER A CA 1
ATOM 693 C C . SER A 1 86 ? 4.962 -0.708 2.361 1.00 91.62 86 SER A C 1
ATOM 695 O O . SER A 1 86 ? 4.513 -0.159 1.354 1.00 91.62 86 SER A O 1
ATOM 697 N N . VAL A 1 87 ? 5.655 -0.057 3.286 1.00 90.62 87 VAL A N 1
ATOM 698 C CA . VAL A 1 87 ? 6.128 1.318 3.167 1.00 90.62 87 VAL A CA 1
ATOM 699 C C . VAL A 1 87 ? 7.584 1.247 2.759 1.00 90.62 87 VAL A C 1
ATOM 701 O O . VAL A 1 87 ? 8.426 0.787 3.523 1.00 90.62 87 VAL A O 1
ATOM 704 N N . LEU A 1 88 ? 7.871 1.669 1.535 1.00 87.94 88 LEU A N 1
ATOM 705 C CA . LEU A 1 88 ? 9.211 1.622 0.966 1.00 87.94 88 LEU A CA 1
ATOM 706 C C . LEU A 1 88 ? 9.839 3.014 0.992 1.00 87.94 88 LEU A C 1
ATOM 708 O O . LEU A 1 88 ? 9.131 4.022 0.898 1.00 87.94 88 LEU A O 1
ATOM 712 N N . SER A 1 89 ? 11.170 3.068 1.097 1.00 84.88 89 SER A N 1
ATOM 713 C CA . SER A 1 89 ? 11.890 4.321 0.876 1.00 84.88 89 SER A CA 1
ATOM 714 C C . SER A 1 89 ? 11.586 4.825 -0.525 1.00 84.88 89 SER A C 1
ATOM 716 O O . SER A 1 89 ? 11.643 4.065 -1.494 1.00 84.88 89 SER A O 1
ATOM 718 N N . ALA A 1 90 ? 11.335 6.124 -0.638 1.00 84.69 90 ALA A N 1
ATOM 719 C CA . ALA A 1 90 ? 11.440 6.765 -1.931 1.00 84.69 90 ALA A CA 1
ATOM 720 C C . ALA A 1 90 ? 12.909 6.716 -2.393 1.00 84.69 90 ALA A C 1
ATOM 722 O O . ALA A 1 90 ? 13.828 6.755 -1.567 1.00 84.69 90 ALA A O 1
ATOM 723 N N . GLY A 1 91 ? 13.133 6.600 -3.696 1.00 84.69 91 GLY A N 1
ATOM 724 C CA . GLY A 1 91 ? 14.463 6.404 -4.260 1.00 84.69 91 GLY A CA 1
ATOM 725 C C . GLY A 1 91 ? 14.471 6.503 -5.777 1.00 84.69 91 GLY A C 1
ATOM 726 O O . GLY A 1 91 ? 13.486 6.905 -6.396 1.00 84.69 91 GLY A O 1
ATOM 727 N N . THR A 1 92 ? 15.599 6.141 -6.382 1.00 85.94 92 THR A N 1
ATOM 728 C CA . THR A 1 92 ? 15.698 6.010 -7.837 1.00 85.94 92 THR A CA 1
ATOM 729 C C . THR A 1 92 ? 14.719 4.933 -8.314 1.00 85.94 92 THR A C 1
ATOM 731 O O . THR A 1 92 ? 14.690 3.858 -7.710 1.00 85.94 92 THR A O 1
ATOM 734 N N . PRO A 1 93 ? 13.920 5.185 -9.368 1.00 89.69 93 PRO A N 1
ATOM 735 C CA . PRO A 1 93 ? 13.085 4.153 -9.962 1.00 89.69 93 PRO A CA 1
ATOM 736 C C . PRO A 1 93 ? 13.919 2.942 -10.378 1.00 89.69 93 PRO A C 1
ATOM 738 O O . PRO A 1 93 ? 15.036 3.083 -10.876 1.00 89.69 93 PRO A O 1
ATOM 741 N N . GLU A 1 94 ? 13.359 1.755 -10.206 1.00 91.06 94 GLU A N 1
ATOM 742 C CA . GLU A 1 94 ? 13.979 0.532 -10.687 1.00 91.06 94 GLU A CA 1
ATOM 743 C C . GLU A 1 94 ? 13.896 0.446 -12.220 1.00 91.06 94 GLU A C 1
ATOM 745 O O . GLU A 1 94 ? 12.936 0.951 -12.823 1.00 91.06 94 GLU A O 1
ATOM 750 N N . PRO A 1 95 ? 14.886 -0.195 -12.871 1.00 92.00 95 PRO A N 1
ATOM 751 C CA . PRO A 1 95 ? 14.868 -0.383 -14.314 1.00 92.00 95 PRO A CA 1
ATOM 752 C C . PRO A 1 95 ? 13.632 -1.190 -14.751 1.00 92.00 95 PRO A C 1
ATOM 754 O O . PRO A 1 95 ? 13.155 -2.053 -14.003 1.00 92.00 95 PRO A O 1
ATOM 757 N N . PRO A 1 96 ? 13.105 -0.926 -15.961 1.00 94.94 96 PRO A N 1
ATOM 758 C CA . PRO A 1 96 ? 11.969 -1.660 -16.497 1.00 94.94 96 PRO A CA 1
ATOM 759 C C . PRO A 1 96 ? 12.309 -3.138 -16.730 1.00 94.94 96 PRO A C 1
ATOM 761 O O . PRO A 1 96 ? 13.455 -3.504 -16.992 1.00 94.94 96 PRO A O 1
ATOM 764 N N . LEU A 1 97 ? 11.288 -3.988 -16.658 1.00 95.88 97 LEU A N 1
ATOM 765 C CA . LEU A 1 97 ? 11.400 -5.434 -16.842 1.00 95.88 97 LEU A CA 1
ATOM 766 C C . LEU A 1 97 ? 10.884 -5.844 -18.222 1.00 95.88 97 LEU A C 1
ATOM 768 O O . LEU A 1 97 ? 10.059 -5.148 -18.814 1.00 95.88 97 LEU A O 1
ATOM 772 N N . ASN A 1 98 ? 11.317 -7.013 -18.702 1.00 96.06 98 ASN A N 1
ATOM 773 C CA . ASN A 1 98 ? 10.811 -7.636 -19.931 1.00 96.06 98 ASN A CA 1
ATOM 774 C C . ASN A 1 98 ? 10.846 -6.690 -21.143 1.00 96.06 98 ASN A C 1
ATOM 776 O O . ASN A 1 98 ? 9.852 -6.553 -21.851 1.00 96.06 98 ASN A O 1
ATOM 780 N N . VAL A 1 99 ? 11.973 -6.002 -21.351 1.00 95.06 99 VAL A N 1
ATOM 781 C CA . VAL A 1 99 ? 12.135 -5.109 -22.503 1.00 95.06 99 VAL A CA 1
ATOM 782 C C . VAL A 1 99 ? 12.150 -5.947 -23.781 1.00 95.06 99 VAL A C 1
ATOM 784 O O . VAL A 1 99 ? 13.037 -6.777 -23.978 1.00 95.06 99 VAL A O 1
ATOM 787 N N . THR A 1 100 ? 11.170 -5.724 -24.652 1.00 96.31 100 THR A N 1
ATOM 788 C CA . THR A 1 100 ? 11.036 -6.402 -25.944 1.00 96.31 100 THR A CA 1
ATOM 789 C C . THR A 1 100 ? 10.961 -5.393 -27.074 1.00 96.31 100 THR A C 1
ATOM 791 O O . THR A 1 100 ? 10.317 -4.352 -26.955 1.00 96.31 100 THR A O 1
ATOM 794 N N . VAL A 1 101 ? 11.595 -5.727 -28.194 1.00 94.81 101 VAL A N 1
ATOM 795 C CA . VAL A 1 101 ? 11.610 -4.895 -29.396 1.00 94.81 101 VAL A CA 1
ATOM 796 C C . VAL A 1 101 ? 10.926 -5.657 -30.521 1.00 94.81 101 VAL A C 1
ATOM 798 O O . VAL A 1 101 ? 11.360 -6.746 -30.892 1.00 94.81 101 VAL A O 1
ATOM 801 N N . VAL A 1 102 ? 9.854 -5.083 -31.061 1.00 95.31 102 VAL A N 1
ATOM 802 C CA . VAL A 1 102 ? 9.100 -5.638 -32.186 1.00 95.31 102 VAL A CA 1
ATOM 803 C C . VAL A 1 102 ? 9.402 -4.800 -33.431 1.00 95.31 102 VAL A C 1
ATOM 805 O O . VAL A 1 102 ? 9.086 -3.606 -33.439 1.00 95.31 102 VAL A O 1
ATOM 808 N N . PRO A 1 103 ? 10.010 -5.375 -34.485 1.00 93.19 103 PRO A N 1
ATOM 809 C CA . PRO A 1 103 ? 10.230 -4.652 -35.730 1.00 93.19 103 PRO A CA 1
ATOM 810 C C . PRO A 1 103 ? 8.888 -4.324 -36.394 1.00 93.19 103 PRO A C 1
ATOM 812 O O . PRO A 1 103 ? 7.980 -5.154 -36.449 1.00 93.19 103 PRO A O 1
ATOM 815 N N . VAL A 1 104 ? 8.764 -3.105 -36.909 1.00 95.62 104 VAL A N 1
ATOM 816 C CA . VAL A 1 104 ? 7.604 -2.624 -37.670 1.00 95.62 104 VAL A CA 1
ATOM 817 C C . VAL A 1 104 ? 8.089 -1.981 -38.972 1.00 95.62 104 VAL A C 1
ATOM 819 O O . VAL A 1 104 ? 9.275 -1.708 -39.122 1.00 95.62 104 VAL A O 1
ATOM 822 N N . ALA A 1 105 ? 7.190 -1.739 -39.930 1.00 91.94 105 ALA A N 1
ATOM 823 C CA . ALA A 1 105 ? 7.560 -1.387 -41.308 1.00 91.94 105 ALA A CA 1
ATOM 824 C C . ALA A 1 105 ? 8.609 -0.261 -41.444 1.00 91.94 105 ALA A C 1
ATOM 826 O O . ALA A 1 105 ? 9.494 -0.372 -42.283 1.00 91.94 105 ALA A O 1
ATOM 827 N N . ASN A 1 106 ? 8.538 0.781 -40.606 1.00 91.75 106 ASN A N 1
ATOM 828 C CA . ASN A 1 106 ? 9.448 1.935 -40.637 1.00 91.75 106 ASN A CA 1
ATOM 829 C C . ASN A 1 106 ? 10.095 2.214 -39.269 1.00 91.75 106 ASN A C 1
ATOM 831 O O . ASN A 1 106 ? 10.301 3.370 -38.905 1.00 91.75 106 ASN A O 1
ATOM 835 N N . GLY A 1 107 ? 10.354 1.179 -38.469 1.00 90.31 107 GLY A N 1
ATOM 836 C CA . GLY A 1 107 ? 11.011 1.364 -37.178 1.00 90.31 107 GLY A CA 1
ATOM 837 C C . GLY A 1 107 ? 10.876 0.170 -36.252 1.00 90.31 107 GLY A C 1
ATOM 838 O O . GLY A 1 107 ? 10.726 -0.973 -36.679 1.00 90.31 107 GLY A O 1
ATOM 839 N N . ALA A 1 108 ? 10.899 0.447 -34.957 1.00 93.00 108 ALA A N 1
ATOM 840 C CA . ALA A 1 108 ? 10.719 -0.559 -33.931 1.00 93.00 108 ALA A CA 1
ATOM 841 C C . ALA A 1 108 ? 9.734 -0.066 -32.873 1.00 93.00 108 ALA A C 1
ATOM 843 O O . ALA A 1 108 ? 9.714 1.111 -32.514 1.00 93.00 108 ALA A O 1
ATOM 844 N N . ARG A 1 109 ? 8.918 -0.983 -32.363 1.00 94.69 109 ARG A N 1
ATOM 845 C CA . ARG A 1 109 ? 8.083 -0.770 -31.186 1.00 94.69 109 ARG A CA 1
ATOM 846 C C . ARG A 1 109 ? 8.787 -1.395 -29.990 1.00 94.69 109 ARG A C 1
ATOM 848 O O . ARG A 1 109 ? 9.032 -2.598 -29.986 1.00 94.69 109 ARG A O 1
ATOM 855 N N . VAL A 1 110 ? 9.110 -0.575 -28.996 1.00 95.31 110 VAL A N 1
ATOM 856 C CA . VAL A 1 110 ? 9.726 -1.023 -27.743 1.00 95.31 110 VAL A CA 1
ATOM 857 C C . VAL A 1 110 ? 8.639 -1.123 -26.685 1.00 95.31 110 VAL A C 1
ATOM 859 O O . VAL A 1 110 ? 7.872 -0.183 -26.485 1.00 95.31 110 VAL A O 1
ATOM 862 N N . GLU A 1 111 ? 8.562 -2.270 -26.028 1.00 95.75 111 GLU A N 1
ATOM 863 C CA . GLU A 1 111 ? 7.603 -2.549 -24.964 1.00 95.75 111 GLU A CA 1
ATOM 864 C C . GLU A 1 111 ? 8.344 -3.025 -23.723 1.00 95.75 111 GLU A C 1
ATOM 866 O O . GLU A 1 111 ? 9.390 -3.664 -23.821 1.00 95.75 111 GLU A O 1
ATOM 871 N N . TRP A 1 112 ? 7.814 -2.697 -22.550 1.00 96.12 112 TRP A N 1
ATOM 872 C CA . TRP A 1 112 ? 8.369 -3.128 -21.276 1.00 96.12 112 TRP A CA 1
ATOM 873 C C . TRP A 1 112 ? 7.298 -3.132 -20.190 1.00 96.12 112 TRP A C 1
ATOM 875 O O . TRP A 1 112 ? 6.236 -2.522 -20.320 1.00 96.12 112 TRP A O 1
ATOM 885 N N . THR A 1 113 ? 7.600 -3.804 -19.086 1.00 96.12 113 THR A N 1
ATOM 886 C CA . THR A 1 113 ? 6.820 -3.745 -17.849 1.00 96.12 113 THR A CA 1
ATOM 887 C C . THR A 1 113 ? 7.453 -2.722 -16.907 1.00 96.12 113 THR A C 1
ATOM 889 O O . THR A 1 113 ? 8.657 -2.763 -16.651 1.00 96.12 113 THR A O 1
ATOM 892 N N . THR A 1 114 ? 6.658 -1.786 -16.386 1.00 92.75 114 THR A N 1
ATOM 893 C CA . THR A 1 114 ? 7.130 -0.813 -15.389 1.00 92.75 114 THR A CA 1
ATOM 894 C C . THR A 1 114 ? 7.466 -1.515 -14.076 1.00 92.75 114 THR A C 1
ATOM 896 O O . THR A 1 114 ? 6.687 -2.350 -13.618 1.00 92.75 114 THR A O 1
ATOM 899 N N . ASN A 1 115 ? 8.586 -1.147 -13.459 1.00 90.88 115 ASN A N 1
ATOM 900 C CA . ASN A 1 115 ? 8.985 -1.643 -12.142 1.00 90.88 115 ASN A CA 1
ATOM 901 C C . ASN A 1 115 ? 8.751 -0.575 -11.050 1.00 90.88 115 ASN A C 1
ATOM 903 O O . ASN A 1 115 ? 8.117 0.447 -11.327 1.00 90.88 115 ASN A O 1
ATOM 907 N N . PHE A 1 116 ? 9.229 -0.792 -9.817 1.00 88.56 116 PHE A N 1
ATOM 908 C CA . PHE A 1 116 ? 9.075 0.151 -8.710 1.00 88.56 116 PHE A CA 1
ATOM 909 C C . PHE A 1 116 ? 9.497 1.563 -9.128 1.00 88.56 116 PHE A C 1
ATOM 911 O O . PHE A 1 116 ? 10.636 1.826 -9.501 1.00 88.56 116 PHE A O 1
ATOM 918 N N . ASN A 1 117 ? 8.557 2.501 -9.059 1.00 87.75 117 ASN A N 1
ATOM 919 C CA . ASN A 1 117 ? 8.734 3.868 -9.545 1.00 87.75 117 ASN A CA 1
ATOM 920 C C . ASN A 1 117 ? 9.540 4.768 -8.592 1.00 87.75 117 ASN A C 1
ATOM 922 O O . ASN A 1 117 ? 9.547 5.987 -8.764 1.00 87.75 117 ASN A O 1
ATOM 926 N N . GLY A 1 118 ? 10.151 4.205 -7.546 1.00 85.50 118 GLY A N 1
ATOM 927 C CA . GLY A 1 118 ? 10.889 4.982 -6.555 1.00 85.50 118 GLY A CA 1
ATOM 928 C C . GLY A 1 118 ? 10.005 5.866 -5.667 1.00 85.50 118 GLY A C 1
ATOM 929 O O . GLY A 1 118 ? 10.522 6.735 -4.973 1.00 85.50 118 GLY A O 1
ATOM 930 N N . GLY A 1 119 ? 8.680 5.688 -5.692 1.00 83.69 119 GLY A N 1
ATOM 931 C CA . GLY A 1 119 ? 7.730 6.508 -4.937 1.00 83.69 119 GLY A CA 1
ATOM 932 C C . GLY A 1 119 ? 7.310 7.818 -5.619 1.00 83.69 119 GLY A C 1
ATOM 933 O O . GLY A 1 119 ? 6.626 8.625 -4.990 1.00 83.69 119 GLY A O 1
ATOM 934 N N . PHE A 1 120 ? 7.667 8.036 -6.892 1.00 82.38 120 PHE A N 1
ATOM 935 C CA . PHE A 1 120 ? 7.333 9.249 -7.654 1.00 82.38 120 PHE A CA 1
ATOM 936 C C . PHE A 1 120 ? 6.725 8.936 -9.031 1.00 82.38 120 PHE A C 1
ATOM 938 O O . PHE A 1 120 ? 6.645 7.785 -9.459 1.00 82.38 120 PHE A O 1
ATOM 945 N N . LYS A 1 121 ? 6.275 9.973 -9.756 1.00 85.75 121 LYS A N 1
ATOM 946 C CA . LYS A 1 121 ? 5.862 9.823 -11.160 1.00 85.75 121 LYS A CA 1
ATOM 947 C C . LYS A 1 121 ? 7.074 9.392 -11.997 1.00 85.75 121 LYS A C 1
ATOM 949 O O . LYS A 1 121 ? 8.097 10.068 -11.976 1.00 85.75 121 LYS A O 1
ATOM 954 N N . GLN A 1 122 ? 6.939 8.290 -12.730 1.00 86.81 122 GLN A N 1
ATOM 955 C CA . GLN A 1 122 ? 8.019 7.699 -13.522 1.00 86.81 122 GLN A CA 1
ATOM 956 C C . GLN A 1 122 ? 8.031 8.247 -14.956 1.00 86.81 122 GLN A C 1
ATOM 958 O O . GLN A 1 122 ? 6.973 8.458 -15.553 1.00 86.81 122 GLN A O 1
ATOM 963 N N . SER A 1 123 ? 9.233 8.421 -15.502 1.00 90.44 123 SER A N 1
ATOM 964 C CA . SER A 1 123 ? 9.506 8.724 -16.912 1.00 90.44 123 SER A CA 1
ATOM 965 C C . SER A 1 123 ? 10.565 7.749 -17.427 1.00 90.44 123 SER A C 1
ATOM 967 O O . SER A 1 123 ? 11.351 7.231 -16.633 1.00 90.44 123 SER A O 1
ATOM 969 N N . PHE A 1 124 ? 10.602 7.513 -18.738 1.00 92.00 124 PHE A N 1
ATOM 970 C CA . PHE A 1 124 ? 11.522 6.563 -19.363 1.00 92.00 124 PHE A CA 1
ATOM 971 C C . PHE A 1 124 ? 12.311 7.232 -20.485 1.00 92.00 124 PHE A C 1
ATOM 973 O O . PHE A 1 124 ? 11.749 8.014 -21.252 1.00 92.00 124 PHE A O 1
ATOM 980 N N . PHE A 1 125 ? 13.592 6.882 -20.580 1.00 91.94 125 PHE A N 1
ATOM 981 C CA . PHE A 1 125 ? 14.445 7.176 -21.726 1.00 91.94 125 PHE A CA 1
ATOM 982 C C . PHE A 1 125 ? 14.702 5.865 -22.463 1.00 91.94 125 PHE A C 1
ATOM 984 O O . PHE A 1 125 ? 14.982 4.846 -21.831 1.00 91.94 125 PHE A O 1
ATOM 991 N N . VAL A 1 126 ? 14.549 5.889 -23.783 1.00 92.00 126 VAL A N 1
ATOM 992 C CA . VAL A 1 126 ? 14.865 4.756 -24.651 1.00 92.00 126 VAL A CA 1
ATOM 993 C C . VAL A 1 126 ? 16.113 5.143 -25.420 1.00 92.00 126 VAL A C 1
ATOM 995 O O . VAL A 1 126 ? 16.067 6.093 -26.193 1.00 92.00 126 VAL A O 1
ATOM 998 N N . GLU A 1 127 ? 17.195 4.413 -25.182 1.00 92.31 127 GLU A N 1
ATOM 999 C CA . GLU A 1 127 ? 18.462 4.572 -25.891 1.00 92.31 127 GLU A CA 1
ATOM 1000 C C . GLU A 1 127 ? 18.666 3.372 -26.822 1.00 92.31 127 GLU A C 1
ATOM 1002 O O . GLU A 1 127 ? 18.292 2.239 -26.490 1.00 92.31 127 GLU A O 1
ATOM 1007 N N . TYR A 1 128 ? 19.263 3.600 -27.988 1.00 89.88 128 TYR A N 1
ATOM 1008 C CA . TYR A 1 128 ? 19.615 2.543 -28.936 1.00 89.88 128 TYR A CA 1
ATOM 1009 C C . TYR A 1 128 ? 21.060 2.696 -29.412 1.00 89.88 128 TYR A C 1
ATOM 1011 O O . TYR A 1 128 ? 21.720 3.701 -29.176 1.00 89.88 128 TYR A O 1
ATOM 1019 N N . ARG A 1 129 ? 21.597 1.653 -30.044 1.00 90.62 129 ARG A N 1
ATOM 1020 C CA . ARG A 1 129 ? 22.900 1.719 -30.712 1.00 90.62 129 ARG A CA 1
ATOM 1021 C C . ARG A 1 129 ? 22.946 0.758 -31.881 1.00 90.62 129 ARG A C 1
ATOM 1023 O O . ARG A 1 129 ? 22.304 -0.296 -31.841 1.00 90.62 129 ARG A O 1
ATOM 1030 N N . GLU A 1 130 ? 23.764 1.081 -32.869 1.00 87.00 130 GLU A N 1
ATOM 1031 C CA . GLU A 1 130 ? 24.074 0.158 -33.951 1.00 87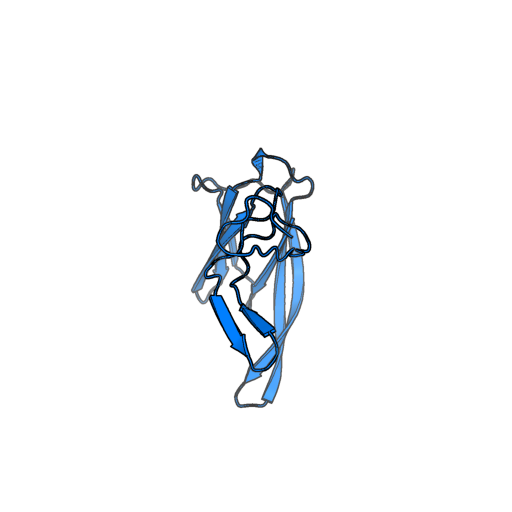.00 130 GLU A CA 1
ATOM 1032 C C . GLU A 1 130 ? 25.074 -0.912 -33.496 1.00 87.00 130 GLU A C 1
ATOM 1034 O O . GLU A 1 130 ? 25.914 -0.712 -32.609 1.00 87.00 130 GLU A O 1
ATOM 1039 N N . GLN A 1 131 ? 24.968 -2.104 -34.082 1.00 83.75 131 GLN A N 1
ATOM 1040 C CA . GLN A 1 131 ? 25.863 -3.202 -33.750 1.00 83.75 131 GLN A CA 1
ATOM 1041 C C . GLN A 1 131 ? 27.283 -2.880 -34.230 1.00 83.75 131 GLN A C 1
ATOM 1043 O O . GLN A 1 131 ? 27.546 -2.834 -35.425 1.00 83.75 131 GLN A O 1
ATOM 1048 N N . GLY A 1 132 ? 28.209 -2.717 -33.284 1.00 85.56 132 GLY A N 1
ATOM 1049 C CA . GLY A 1 132 ? 29.606 -2.361 -33.562 1.00 85.56 132 GLY A CA 1
ATOM 1050 C C . GLY A 1 132 ? 29.998 -0.993 -33.010 1.00 85.56 132 GLY A C 1
ATOM 1051 O O . GLY A 1 132 ? 31.181 -0.768 -32.750 1.00 85.56 132 GLY A O 1
ATOM 1052 N N . ASP A 1 133 ? 29.017 -0.140 -32.712 1.00 86.44 133 ASP A N 1
ATOM 1053 C CA . ASP A 1 133 ? 29.258 1.162 -32.106 1.00 86.44 133 ASP A CA 1
ATOM 1054 C C . ASP A 1 133 ? 29.365 1.096 -30.581 1.00 86.44 133 ASP A C 1
ATOM 1056 O O . ASP A 1 133 ? 28.731 0.295 -29.883 1.00 86.44 133 ASP A O 1
ATOM 1060 N N . LYS A 1 134 ? 30.218 1.972 -30.041 1.00 83.62 134 LYS A N 1
ATOM 1061 C CA . LYS A 1 134 ? 30.458 2.083 -28.594 1.00 83.62 134 LYS A CA 1
ATOM 1062 C C . LYS A 1 134 ? 29.560 3.108 -27.908 1.00 83.62 134 LYS A C 1
ATOM 1064 O O . LYS A 1 134 ? 29.518 3.128 -26.680 1.00 83.62 134 LYS A O 1
ATOM 1069 N N . LYS A 1 135 ? 28.890 3.965 -28.677 1.00 86.12 135 LYS A N 1
ATOM 1070 C CA . LYS A 1 135 ? 28.074 5.067 -28.171 1.00 86.12 135 LYS A CA 1
ATOM 1071 C C . LYS A 1 135 ? 26.593 4.695 -28.271 1.00 86.12 135 LYS A C 1
ATOM 1073 O O . LYS A 1 135 ? 26.179 4.132 -29.277 1.00 86.12 135 LYS A O 1
ATOM 1078 N N . TRP A 1 136 ? 25.843 4.985 -27.214 1.00 79.38 136 TRP A N 1
ATOM 1079 C CA . TRP A 1 136 ? 24.382 4.932 -27.213 1.00 79.38 136 TRP A CA 1
ATOM 1080 C C . TRP A 1 136 ? 23.828 6.284 -27.678 1.00 79.38 136 TRP A C 1
ATOM 1082 O O . TRP A 1 136 ? 24.421 7.326 -27.370 1.00 79.38 136 TRP A O 1
ATOM 1092 N N . GLU A 1 137 ? 22.747 6.245 -28.448 1.00 67.44 137 GLU A N 1
ATOM 1093 C CA . GLU A 1 137 ? 21.976 7.398 -28.927 1.00 67.44 137 GLU A CA 1
ATOM 1094 C C . GLU A 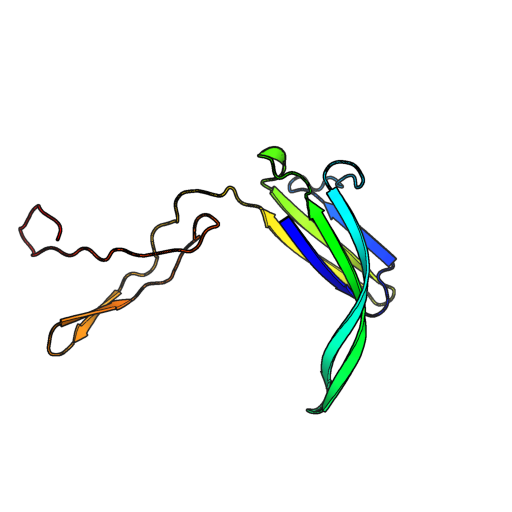1 137 ? 20.608 7.479 -28.255 1.00 67.44 137 GLU A C 1
ATOM 1096 O O . GLU A 1 137 ? 20.025 6.405 -27.964 1.00 67.44 137 GLU A O 1
#

pLDDT: mean 90.56, std 4.54, range [67.44, 97.19]

Organism: Mytilus galloprovincialis (NCBI:txid29158)